Protein AF-A0AAW9LFQ6-F1 (afdb_monomer)

Radius of gyration: 26.85 Å; Cα contacts (8 Å, |Δi|>4): 183; chains: 1; bounding box: 68×67×77 Å

Mean predicted aligned error: 12.32 Å

Foldseek 3Di:
DDPVVVVVVVVVVVQVQLVVLQVCCQVPFWKWWAALVQLWIDTPNHTQDLCLQVVVPHDRDPHAAFQAPDVSLLSNLLSNLSSNHPNVVSVVCSNVCSVPPRNNDDSHTDIDGHNVNVSVVVVVVVVVPPPDPPPPPPDDDDDDDDDDDDDDDDDDDD

Solvent-accessible surface area (backbone atoms only — not comparable to full-atom values): 9295 Å² total; per-residue (Å²): 138,60,74,67,58,56,54,50,55,52,51,51,54,50,52,52,49,21,53,50,48,41,50,47,20,50,75,75,23,40,38,38,36,37,39,54,92,77,28,44,41,26,50,74,86,41,79,59,61,50,63,65,31,44,81,72,78,41,85,50,57,97,56,53,43,50,33,38,91,48,71,56,15,40,51,36,24,32,44,55,27,46,71,36,31,59,61,77,60,10,65,72,42,12,72,57,43,12,67,76,45,31,29,68,37,65,82,44,67,49,76,49,71,41,62,40,44,66,55,54,50,54,58,52,53,62,63,70,62,73,69,69,80,81,82,81,78,86,74,90,80,84,84,79,92,81,88,86,83,86,86,78,88,81,90,83,86,136

Nearest PDB structures (foldseek):
  4lix-assembly1_A  TM=2.095E-01  e=3.235E+00  Arabidopsis thaliana

Secondary structure (DSSP, 8-state):
--HHHHHHHHHHHHHHHHHHHHHHHHHH-EEEEEETTTTEEEETTEEE-THHHHTTT----SS---SSSSHHHHHHHHHHHHHHS-HHHHHHHHHHHHHHTGGGS-SS-EEEEE-HHHHHHHHHHHHHTT--------S-------------------

Sequence (158 aa):
MSIVGWVLDALDALLDDHQYRERVAIRDGLALAGRWRDRTLTVQGAPLKPSILADYGENPPTEFCWGDGSEASRLTALAVMLWLLPERRARHYADRFHRDVVADLPQADFDRTVPYERWRNRLIARRSGTAQPTGDHLAEMGGSRFAVAEESASDDGE

pLDDT: mean 81.71, std 19.34, range [40.72, 98.12]

Structure (mmCIF, N/CA/C/O backbone):
data_AF-A0AAW9LFQ6-F1
#
_entry.id   AF-A0AAW9LFQ6-F1
#
loop_
_atom_site.group_PDB
_atom_site.id
_atom_site.type_symbol
_atom_site.label_atom_id
_atom_site.label_alt_id
_atom_site.label_comp_id
_atom_site.label_asym_id
_atom_site.label_entity_id
_atom_site.label_seq_id
_atom_site.pdbx_PDB_ins_code
_atom_site.Cartn_x
_atom_site.Cartn_y
_atom_site.Cartn_z
_atom_site.occupancy
_atom_site.B_iso_or_equiv
_atom_site.auth_seq_id
_atom_site.auth_comp_id
_atom_site.auth_asym_id
_atom_site.auth_atom_id
_atom_site.pdbx_PDB_model_num
ATOM 1 N N . MET A 1 1 ? 18.714 8.415 -32.251 1.00 53.44 1 MET A N 1
ATOM 2 C CA . MET A 1 1 ? 17.706 8.281 -31.178 1.00 53.44 1 MET A CA 1
ATOM 3 C C . MET A 1 1 ? 18.470 8.263 -29.859 1.00 53.44 1 MET A C 1
ATOM 5 O O . MET A 1 1 ? 19.343 7.420 -29.717 1.00 53.44 1 MET A O 1
ATOM 9 N N . SER A 1 2 ? 18.290 9.269 -28.998 1.00 64.69 2 SER A N 1
A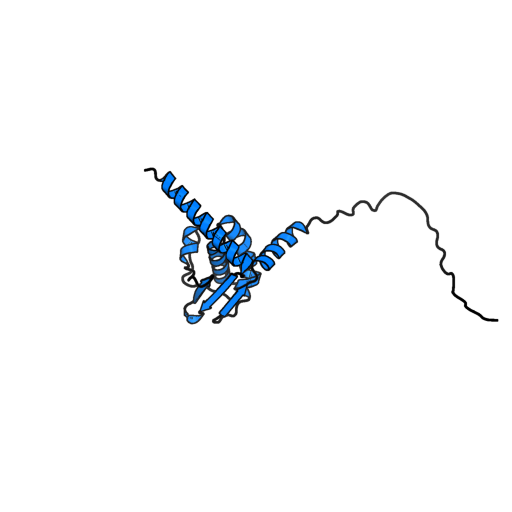TOM 10 C CA . SER A 1 2 ? 19.115 9.458 -27.790 1.00 64.69 2 SER A CA 1
ATOM 11 C C . SER A 1 2 ? 18.521 8.702 -26.601 1.00 64.69 2 SER A C 1
ATOM 13 O O . SER A 1 2 ? 17.311 8.760 -26.399 1.00 64.69 2 SER A O 1
ATOM 15 N N . ILE A 1 3 ? 19.372 8.061 -25.794 1.00 64.00 3 ILE A N 1
ATOM 16 C CA . ILE A 1 3 ? 19.011 7.401 -24.523 1.00 64.00 3 ILE A CA 1
ATOM 17 C C . ILE A 1 3 ? 18.236 8.361 -23.605 1.00 64.00 3 ILE A C 1
ATOM 19 O O . ILE A 1 3 ? 17.316 7.949 -22.908 1.00 64.00 3 ILE A O 1
ATOM 23 N N . VAL A 1 4 ? 18.555 9.656 -23.669 1.00 67.94 4 VAL A N 1
ATOM 24 C CA . VAL A 1 4 ?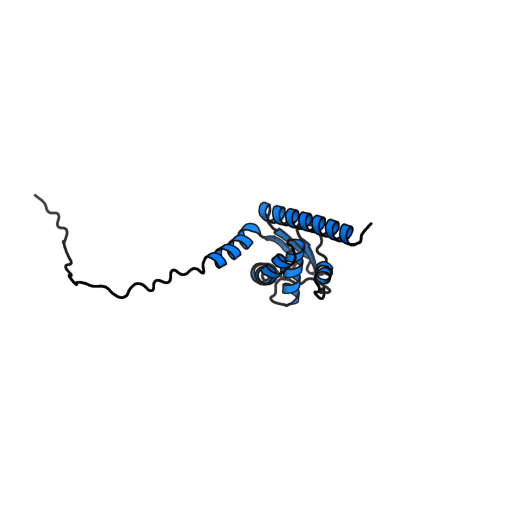 17.895 10.705 -22.882 1.00 67.94 4 VAL A CA 1
ATOM 25 C C . VAL A 1 4 ? 16.410 10.845 -23.235 1.00 67.94 4 VAL A C 1
ATOM 27 O O . VAL A 1 4 ? 15.606 11.059 -22.339 1.00 67.94 4 VAL A O 1
ATOM 30 N N . GLY A 1 5 ? 16.026 10.675 -24.506 1.00 62.56 5 GLY A N 1
ATOM 31 C CA . GLY A 1 5 ? 14.619 10.770 -24.918 1.00 62.56 5 GLY A CA 1
ATOM 32 C C . GLY A 1 5 ? 13.770 9.641 -24.336 1.00 62.56 5 GLY A C 1
ATOM 33 O O . GLY A 1 5 ? 12.731 9.894 -23.746 1.00 62.56 5 GLY A O 1
ATOM 34 N N . TRP A 1 6 ? 14.272 8.404 -24.395 1.00 66.56 6 TRP A N 1
ATOM 35 C CA . TRP A 1 6 ? 13.560 7.240 -23.859 1.00 66.56 6 TRP A CA 1
ATOM 36 C C . TRP A 1 6 ? 13.392 7.286 -22.334 1.00 66.56 6 TRP A C 1
ATOM 38 O O . TRP A 1 6 ? 12.347 6.901 -21.817 1.00 66.56 6 TRP A O 1
ATOM 48 N N . VAL A 1 7 ? 14.405 7.777 -21.611 1.00 65.88 7 VAL A N 1
ATOM 49 C CA . VAL A 1 7 ? 14.322 7.937 -20.151 1.00 65.88 7 VAL A CA 1
ATOM 50 C C . VAL A 1 7 ? 13.271 8.981 -19.775 1.00 65.88 7 VAL A C 1
ATOM 52 O O . VAL A 1 7 ? 12.524 8.760 -18.828 1.00 65.88 7 VAL A O 1
ATOM 55 N N . LEU A 1 8 ? 13.184 10.090 -20.515 1.00 67.19 8 LEU A N 1
ATOM 56 C CA . LEU A 1 8 ? 12.172 11.119 -20.269 1.00 67.19 8 LEU A CA 1
ATOM 57 C C . LEU A 1 8 ? 10.758 10.596 -20.552 1.00 67.19 8 LEU A C 1
ATOM 59 O O . LEU A 1 8 ? 9.897 10.723 -19.688 1.00 67.19 8 LEU A O 1
ATOM 63 N N . ASP A 1 9 ? 10.552 9.905 -21.675 1.00 69.69 9 ASP A N 1
ATOM 64 C CA . ASP A 1 9 ? 9.250 9.316 -22.017 1.00 69.69 9 ASP A CA 1
ATOM 65 C C . ASP A 1 9 ? 8.798 8.270 -20.977 1.00 69.69 9 ASP A C 1
ATOM 67 O O . ASP A 1 9 ? 7.626 8.209 -20.601 1.00 69.69 9 ASP A O 1
ATOM 71 N N . ALA A 1 10 ? 9.729 7.450 -20.476 1.00 66.81 10 ALA A N 1
ATOM 72 C CA . ALA A 1 10 ? 9.441 6.459 -19.441 1.00 66.81 10 ALA A CA 1
ATOM 73 C C . ALA A 1 10 ? 9.089 7.111 -18.094 1.00 66.81 10 ALA A C 1
ATOM 75 O O . ALA A 1 10 ? 8.205 6.629 -17.386 1.00 66.81 10 ALA A O 1
ATOM 76 N N . LEU A 1 11 ? 9.764 8.207 -17.738 1.00 67.69 11 LEU A N 1
ATOM 77 C CA . LEU A 1 11 ? 9.474 8.958 -16.517 1.00 67.69 11 LEU A CA 1
ATOM 78 C C . LEU A 1 11 ? 8.118 9.664 -16.591 1.00 67.69 11 LEU A C 1
ATOM 80 O O . LEU A 1 11 ? 7.377 9.616 -15.609 1.00 67.69 11 LEU A O 1
ATOM 84 N N . ASP A 1 12 ? 7.772 10.258 -17.733 1.00 68.94 12 ASP A N 1
ATOM 85 C CA . ASP A 1 12 ? 6.474 10.908 -17.936 1.00 68.94 12 ASP A CA 1
ATOM 86 C C . ASP A 1 12 ? 5.329 9.889 -17.858 1.00 68.94 12 ASP A C 1
ATOM 88 O O . ASP A 1 12 ? 4.371 10.095 -17.112 1.00 68.94 12 ASP A O 1
ATOM 92 N N . ALA A 1 13 ? 5.475 8.729 -18.507 1.00 72.56 13 ALA A N 1
ATOM 93 C CA . ALA A 1 13 ? 4.488 7.653 -18.421 1.00 72.56 13 ALA A CA 1
ATOM 94 C C . ALA A 1 13 ? 4.293 7.140 -16.979 1.00 72.56 13 ALA A C 1
ATOM 96 O O . ALA A 1 13 ? 3.165 6.903 -16.546 1.00 72.56 13 ALA A O 1
ATOM 97 N N . LEU A 1 14 ? 5.375 7.001 -16.202 1.00 71.50 14 LEU A N 1
ATOM 98 C CA . LEU A 1 14 ? 5.291 6.613 -14.789 1.00 71.50 14 LEU A CA 1
ATOM 99 C C . LEU A 1 14 ? 4.627 7.694 -13.929 1.00 71.50 14 LEU A C 1
ATOM 101 O O . LEU A 1 14 ? 3.865 7.381 -13.009 1.00 71.50 14 LEU A O 1
ATOM 105 N N . LEU A 1 15 ? 4.908 8.967 -14.210 1.00 71.69 15 LEU A N 1
ATOM 106 C CA . LEU A 1 15 ? 4.297 10.088 -13.506 1.00 71.69 15 LEU A CA 1
ATOM 107 C C . LEU A 1 15 ? 2.781 10.115 -13.743 1.00 71.69 15 LEU A C 1
ATOM 109 O O . LEU A 1 15 ? 2.020 10.288 -12.786 1.00 71.69 15 LEU A O 1
ATOM 113 N N . ASP A 1 16 ? 2.352 9.886 -14.983 1.00 77.69 16 ASP A N 1
ATOM 114 C CA . ASP A 1 16 ? 0.943 9.786 -15.362 1.00 77.69 16 ASP A CA 1
ATOM 115 C C . A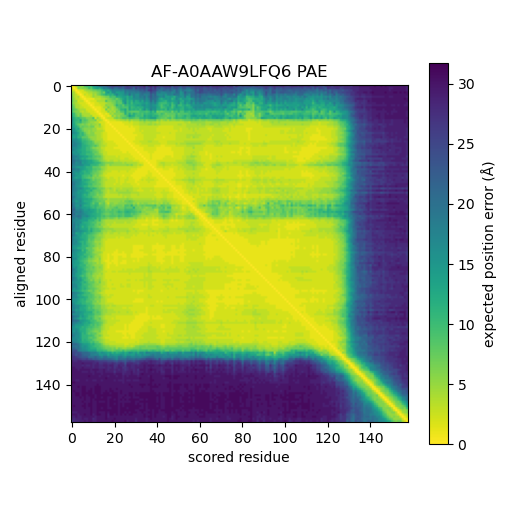SP A 1 16 ? 0.249 8.609 -14.663 1.00 77.69 16 ASP A C 1
ATOM 117 O O . ASP A 1 16 ? -0.851 8.763 -14.116 1.00 77.69 16 ASP A O 1
ATOM 121 N N . ASP A 1 17 ? 0.928 7.464 -14.575 1.00 87.56 17 ASP A N 1
ATOM 122 C CA . ASP A 1 17 ? 0.453 6.279 -13.864 1.00 87.56 17 ASP A CA 1
ATOM 123 C C . ASP A 1 17 ? 0.245 6.547 -12.367 1.00 87.56 17 ASP A C 1
ATOM 125 O O . ASP A 1 17 ? -0.814 6.230 -11.814 1.00 87.56 17 ASP A O 1
ATOM 129 N N . HIS A 1 18 ? 1.211 7.179 -11.693 1.00 91.25 18 HIS A N 1
ATOM 130 C CA . HIS A 1 18 ? 1.061 7.546 -10.283 1.00 91.25 18 HIS A CA 1
ATOM 131 C C . HIS A 1 18 ? -0.067 8.557 -10.072 1.00 91.25 18 HIS A C 1
ATOM 133 O O . HIS A 1 18 ? -0.857 8.411 -9.139 1.00 91.25 18 HIS A O 1
ATOM 139 N N . GLN A 1 19 ? -0.192 9.563 -10.940 1.00 90.69 19 GLN A N 1
ATOM 140 C CA . GLN A 1 19 ? -1.281 10.536 -10.849 1.00 90.69 19 GLN A CA 1
ATOM 141 C C . GLN A 1 19 ? -2.650 9.885 -11.049 1.00 90.69 19 GLN A C 1
ATOM 143 O O . GLN A 1 19 ? -3.627 10.266 -10.398 1.00 90.69 19 GLN A O 1
ATOM 148 N N . TYR A 1 20 ? -2.760 8.924 -11.966 1.00 91.75 20 TYR A N 1
ATOM 149 C CA . TYR A 1 20 ? -3.985 8.160 -12.154 1.00 91.75 20 TYR A CA 1
ATOM 150 C C . TYR A 1 20 ? -4.316 7.324 -10.910 1.00 91.75 20 TYR A C 1
ATOM 152 O O . TYR A 1 20 ? -5.410 7.460 -10.357 1.00 91.75 20 TYR A O 1
ATOM 160 N N . ARG A 1 21 ? -3.361 6.527 -10.414 1.00 94.44 21 ARG A N 1
ATOM 161 C CA . ARG A 1 21 ? -3.542 5.677 -9.223 1.00 94.44 21 ARG A CA 1
ATOM 162 C C . ARG A 1 21 ? -3.890 6.498 -7.983 1.00 94.44 21 ARG A C 1
ATOM 164 O O . ARG A 1 21 ? -4.799 6.122 -7.243 1.00 94.44 21 ARG A O 1
ATOM 171 N N . GLU A 1 22 ? -3.227 7.637 -7.772 1.00 94.62 22 GLU A N 1
ATOM 172 C CA . GLU A 1 22 ? -3.536 8.534 -6.656 1.00 94.62 22 GLU A CA 1
ATOM 173 C C . GLU A 1 22 ? -4.953 9.109 -6.777 1.00 94.62 22 GLU A C 1
ATOM 175 O O . GLU A 1 22 ? -5.686 9.116 -5.789 1.00 94.62 22 GLU A O 1
ATOM 180 N N . ARG A 1 23 ? -5.384 9.538 -7.972 1.00 93.38 23 ARG A N 1
ATOM 181 C CA . ARG A 1 23 ? -6.757 10.030 -8.195 1.00 93.38 23 ARG A CA 1
ATOM 182 C C . ARG A 1 23 ? -7.810 8.971 -7.878 1.00 93.38 23 ARG A C 1
ATOM 184 O O . ARG A 1 23 ? -8.791 9.286 -7.207 1.00 93.38 23 ARG A O 1
ATOM 191 N N . VAL A 1 24 ? -7.596 7.729 -8.315 1.00 93.88 24 VAL A N 1
ATOM 192 C CA . VAL A 1 24 ? -8.486 6.604 -7.986 1.00 93.88 24 VAL A CA 1
ATOM 193 C C . VAL A 1 24 ? -8.515 6.372 -6.476 1.00 93.88 24 VAL A C 1
ATOM 195 O O . VAL A 1 24 ? -9.592 6.307 -5.893 1.00 93.88 24 VAL A O 1
ATOM 198 N N . ALA A 1 25 ? -7.355 6.344 -5.814 1.00 95.19 25 ALA A N 1
ATOM 199 C CA . ALA A 1 25 ? -7.289 6.160 -4.365 1.00 95.19 25 ALA A CA 1
ATOM 200 C C . ALA A 1 25 ? -7.947 7.303 -3.572 1.00 95.19 25 ALA A C 1
ATOM 202 O O . ALA A 1 25 ? -8.496 7.066 -2.498 1.00 95.19 25 ALA A O 1
ATOM 203 N N . ILE A 1 26 ? -7.904 8.541 -4.073 1.00 94.75 26 ILE A N 1
ATOM 204 C CA . ILE A 1 26 ? -8.624 9.675 -3.478 1.00 94.75 26 ILE A CA 1
ATOM 205 C C . ILE A 1 26 ? -10.135 9.465 -3.590 1.00 94.75 26 ILE A C 1
ATOM 207 O O . ILE A 1 26 ? -10.832 9.603 -2.590 1.00 94.75 26 ILE A O 1
ATOM 211 N N . ARG A 1 27 ? -10.626 9.117 -4.785 1.00 94.69 27 ARG A N 1
ATOM 212 C CA . ARG A 1 27 ? -12.059 8.982 -5.070 1.00 94.69 27 ARG A CA 1
ATOM 213 C C . ARG A 1 27 ? -12.687 7.778 -4.364 1.00 94.69 27 ARG A C 1
ATOM 215 O O . ARG A 1 27 ? -13.731 7.920 -3.738 1.00 94.69 27 ARG A O 1
ATOM 222 N N . ASP A 1 28 ? -12.041 6.620 -4.463 1.00 94.75 28 ASP A N 1
ATOM 223 C CA . ASP A 1 28 ? -12.634 5.326 -4.095 1.00 94.75 28 ASP A CA 1
ATOM 224 C C . ASP A 1 28 ? -12.040 4.744 -2.802 1.00 94.75 28 ASP A C 1
ATOM 226 O O . ASP A 1 28 ? -12.535 3.758 -2.260 1.00 94.75 28 ASP A O 1
ATOM 230 N N . GLY A 1 29 ? -10.973 5.355 -2.284 1.00 96.38 29 GLY A N 1
ATOM 231 C CA . GLY A 1 29 ? -10.125 4.750 -1.264 1.00 96.38 29 GLY A CA 1
ATOM 232 C C . GLY A 1 29 ? -9.069 3.822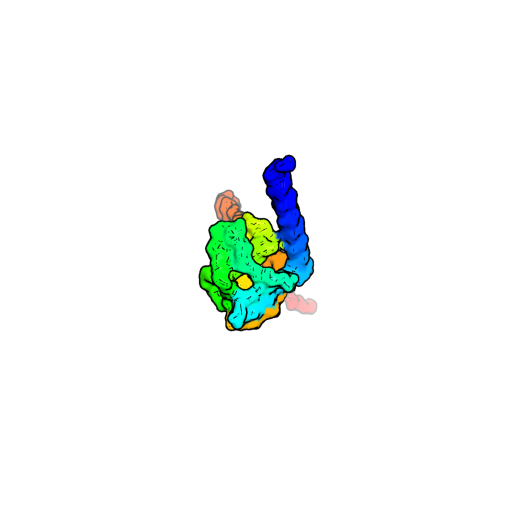 -1.868 1.00 96.38 29 GLY A C 1
ATOM 233 O O . GLY A 1 29 ? -9.088 3.483 -3.048 1.00 96.38 29 GLY A O 1
ATOM 234 N N . LEU A 1 30 ? -8.099 3.427 -1.046 1.00 97.50 30 LEU A N 1
ATOM 235 C CA . LEU A 1 30 ? -7.028 2.508 -1.417 1.00 97.50 30 LEU A CA 1
ATOM 236 C C . LEU A 1 30 ? -7.429 1.084 -1.024 1.00 97.50 30 LEU A C 1
ATOM 238 O O . LEU A 1 30 ? -7.338 0.723 0.152 1.00 97.50 30 LEU A O 1
ATOM 242 N N . ALA A 1 31 ? -7.884 0.298 -1.997 1.00 97.88 31 ALA A N 1
ATOM 243 C CA . ALA A 1 31 ? -8.201 -1.110 -1.793 1.00 97.88 31 ALA A CA 1
ATOM 244 C C . ALA A 1 31 ? -6.917 -1.939 -1.661 1.00 97.88 31 ALA A C 1
ATOM 246 O O . ALA A 1 31 ? -6.038 -1.878 -2.525 1.00 97.88 31 ALA A O 1
ATOM 247 N N . LEU A 1 32 ? -6.823 -2.707 -0.578 1.00 98.06 32 LEU A N 1
ATOM 248 C CA . LEU A 1 32 ? -5.724 -3.611 -0.272 1.00 98.06 32 LEU A CA 1
ATOM 249 C C . LEU A 1 32 ? -6.287 -4.989 0.049 1.00 98.06 32 LEU A C 1
ATOM 251 O O . LEU A 1 32 ? -7.168 -5.106 0.900 1.00 98.06 32 LEU A O 1
ATOM 255 N N . ALA A 1 33 ? -5.723 -6.028 -0.556 1.00 98.00 33 ALA A N 1
ATOM 256 C CA . ALA A 1 33 ? -6.023 -7.397 -0.158 1.00 98.00 33 ALA A CA 1
ATOM 257 C C . ALA A 1 33 ? -4.748 -8.230 -0.073 1.00 98.00 33 ALA A C 1
ATOM 259 O O . ALA A 1 33 ? -3.900 -8.169 -0.967 1.00 98.00 33 ALA A O 1
ATOM 260 N N . GLY A 1 34 ? -4.619 -8.998 1.005 1.00 97.62 34 GLY A N 1
ATOM 261 C CA . GLY A 1 34 ? -3.472 -9.856 1.279 1.00 97.62 34 GLY A CA 1
ATOM 262 C C . GLY A 1 34 ? -3.883 -11.315 1.429 1.00 97.62 34 GLY A C 1
ATOM 263 O O . GLY A 1 34 ? -4.928 -11.613 2.009 1.00 97.62 34 GLY A O 1
ATOM 264 N N . ARG A 1 35 ? -3.045 -12.223 0.924 1.00 97.12 35 ARG A N 1
ATOM 265 C CA . ARG A 1 35 ? -3.148 -13.671 1.164 1.00 97.12 35 ARG A CA 1
ATOM 266 C C . ARG A 1 35 ? -2.001 -14.094 2.059 1.00 97.12 35 ARG A C 1
ATOM 268 O O . ARG A 1 35 ? -0.849 -14.024 1.646 1.00 97.12 35 ARG A O 1
ATOM 275 N N . TRP A 1 36 ? -2.304 -14.500 3.287 1.00 95.12 36 TRP A N 1
ATOM 276 C CA . TRP A 1 36 ? -1.297 -14.741 4.318 1.00 95.12 36 TRP A CA 1
ATOM 277 C C . TRP A 1 36 ? -0.425 -15.947 4.004 1.00 95.12 36 TRP A C 1
ATOM 279 O O . TRP A 1 36 ? 0.784 -15.900 4.201 1.00 95.12 36 TRP A O 1
ATOM 289 N N . ARG A 1 37 ? -1.035 -17.017 3.485 1.00 93.81 37 ARG A N 1
ATOM 290 C CA . ARG A 1 37 ? -0.324 -18.254 3.148 1.00 93.81 37 ARG A CA 1
ATOM 291 C C . ARG A 1 37 ? 0.794 -18.011 2.134 1.00 93.81 37 ARG A C 1
ATOM 293 O O . ARG A 1 37 ? 1.896 -18.504 2.332 1.00 93.81 37 ARG A O 1
ATOM 300 N N . ASP A 1 38 ? 0.488 -17.242 1.093 1.00 92.19 38 ASP A N 1
ATOM 301 C CA . ASP A 1 38 ? 1.388 -17.017 -0.043 1.00 92.19 38 ASP A CA 1
ATOM 302 C C . ASP A 1 38 ? 2.116 -15.668 0.052 1.00 92.19 38 ASP A C 1
ATOM 304 O O . ASP A 1 38 ? 2.878 -15.299 -0.838 1.00 92.19 38 ASP A O 1
ATOM 308 N N . ARG A 1 39 ? 1.840 -14.898 1.115 1.00 93.94 39 ARG A N 1
ATOM 309 C CA . ARG A 1 39 ? 2.403 -13.568 1.385 1.00 93.94 39 ARG A CA 1
ATOM 310 C C . ARG A 1 39 ? 2.280 -12.589 0.217 1.00 93.94 39 ARG A C 1
ATOM 312 O O . ARG A 1 39 ? 3.088 -11.675 0.051 1.00 93.94 39 ARG A O 1
ATOM 319 N N . THR A 1 40 ? 1.235 -12.759 -0.588 1.00 95.19 40 THR A N 1
ATOM 320 C CA . THR A 1 40 ? 0.950 -11.894 -1.732 1.00 95.19 40 THR A CA 1
ATOM 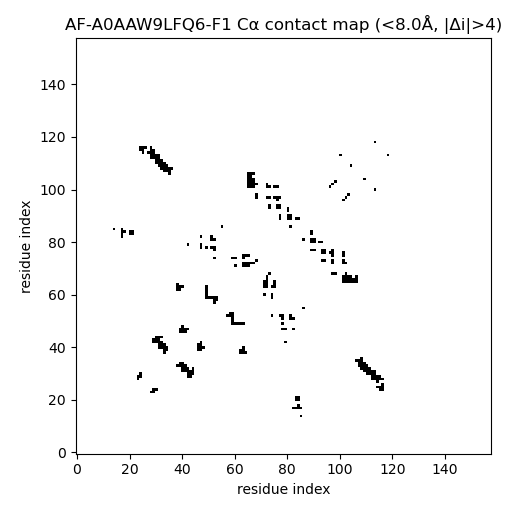321 C C . THR A 1 40 ? 0.078 -10.731 -1.305 1.00 95.19 40 THR A C 1
ATOM 323 O O . THR A 1 40 ? -0.892 -10.923 -0.567 1.00 95.19 40 THR A O 1
ATOM 326 N N . LEU A 1 41 ? 0.370 -9.551 -1.843 1.00 96.44 41 LEU A N 1
ATOM 327 C CA . LEU A 1 41 ? -0.424 -8.349 -1.641 1.00 96.44 41 LEU A CA 1
ATOM 328 C C . LEU A 1 41 ? -0.950 -7.850 -2.985 1.00 96.44 41 LEU A C 1
ATOM 330 O O . LEU A 1 41 ? -0.245 -7.880 -3.991 1.00 96.44 41 LEU A O 1
ATOM 334 N N . THR A 1 42 ? -2.183 -7.367 -2.998 1.00 97.12 42 THR A N 1
ATOM 335 C CA . THR A 1 42 ? -2.782 -6.674 -4.137 1.00 97.12 42 THR A CA 1
ATOM 336 C C . THR A 1 42 ? -3.172 -5.261 -3.728 1.00 97.12 42 THR A C 1
ATOM 338 O O . THR A 1 42 ? -3.618 -5.030 -2.602 1.00 97.12 42 THR A O 1
ATOM 341 N N . VAL A 1 43 ? -2.988 -4.315 -4.644 1.00 97.00 43 VAL A N 1
ATOM 342 C CA . VAL A 1 43 ? -3.357 -2.909 -4.480 1.00 97.00 43 VAL A CA 1
ATOM 343 C C . VAL A 1 43 ? -4.259 -2.536 -5.647 1.00 97.00 43 VAL A C 1
ATOM 345 O O . VAL A 1 43 ? -3.870 -2.701 -6.801 1.00 97.00 43 VAL A O 1
ATOM 348 N N . GLN A 1 44 ? -5.482 -2.087 -5.358 1.00 95.62 44 GLN A N 1
ATOM 349 C CA . GLN A 1 44 ? -6.517 -1.834 -6.373 1.00 95.62 44 GLN A CA 1
ATOM 350 C C . GLN A 1 44 ? -6.727 -3.024 -7.330 1.00 95.62 44 GLN A C 1
ATOM 352 O O . GLN A 1 44 ? -6.844 -2.859 -8.542 1.00 95.62 44 GLN A O 1
ATOM 357 N N . GLY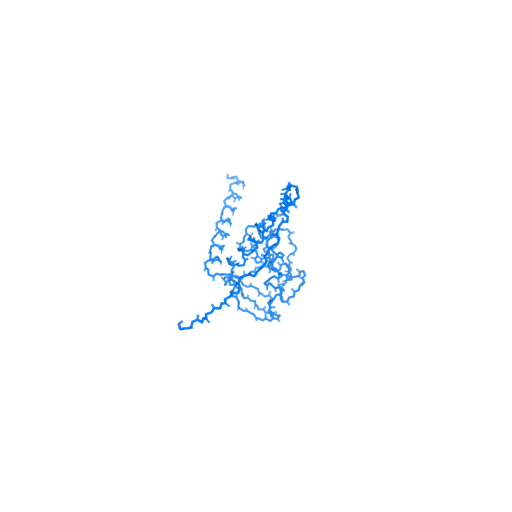 A 1 45 ? -6.707 -4.247 -6.790 1.00 92.50 45 GLY A N 1
ATOM 358 C CA . GLY A 1 45 ? -6.865 -5.484 -7.563 1.00 92.50 45 GLY A CA 1
ATOM 359 C C . GLY A 1 45 ? -5.645 -5.900 -8.396 1.00 92.50 45 GLY A C 1
ATOM 360 O O . GLY A 1 45 ? -5.642 -7.000 -8.944 1.00 92.50 45 GLY A O 1
ATOM 361 N N . ALA A 1 46 ? -4.590 -5.082 -8.468 1.00 93.31 46 ALA A N 1
ATOM 362 C CA . ALA A 1 46 ? -3.347 -5.433 -9.147 1.00 93.31 46 ALA A CA 1
ATOM 363 C C . ALA A 1 46 ? -2.354 -6.091 -8.171 1.00 93.31 46 ALA A C 1
ATOM 365 O O . ALA A 1 46 ? -2.184 -5.594 -7.055 1.00 93.31 46 ALA A O 1
ATOM 366 N N . PRO A 1 47 ? -1.661 -7.178 -8.557 1.00 94.50 47 PRO A N 1
ATOM 367 C CA . PRO A 1 47 ? -0.649 -7.796 -7.707 1.00 94.50 47 PRO A CA 1
ATOM 368 C C . PRO A 1 47 ? 0.539 -6.854 -7.501 1.00 94.50 47 PRO A C 1
ATOM 370 O O . PRO A 1 47 ? 1.151 -6.379 -8.460 1.00 94.50 47 PRO A O 1
ATOM 373 N N . LEU A 1 48 ? 0.888 -6.617 -6.238 1.00 94.44 48 LEU A N 1
ATOM 374 C CA . LEU A 1 48 ? 2.098 -5.907 -5.862 1.00 94.44 48 LEU A CA 1
ATOM 375 C C . LEU A 1 48 ? 3.271 -6.883 -5.909 1.00 94.44 48 LEU A C 1
ATOM 377 O O . LEU A 1 48 ? 3.199 -7.984 -5.366 1.00 94.44 48 LEU A O 1
ATOM 381 N N . LYS A 1 49 ? 4.361 -6.479 -6.557 1.00 92.31 49 LYS A N 1
ATOM 382 C CA . LYS A 1 49 ? 5.583 -7.281 -6.642 1.00 92.31 49 LYS A CA 1
ATOM 383 C C . LYS A 1 49 ? 6.648 -6.686 -5.725 1.00 92.31 49 LYS A C 1
ATOM 385 O O . LYS A 1 49 ? 6.853 -5.475 -5.798 1.00 92.31 49 LYS A O 1
ATOM 390 N N . PRO A 1 50 ? 7.380 -7.496 -4.937 1.00 89.81 50 PRO A N 1
ATOM 391 C CA . PRO A 1 50 ? 8.486 -6.996 -4.119 1.00 89.81 50 PRO A CA 1
ATOM 392 C C . PRO A 1 50 ? 9.559 -6.263 -4.930 1.00 89.81 50 PRO A C 1
ATOM 394 O O . PRO A 1 50 ? 10.184 -5.347 -4.413 1.00 89.81 50 PRO A O 1
ATOM 397 N N . SER A 1 51 ? 9.720 -6.601 -6.217 1.00 89.12 51 SER A N 1
ATOM 398 C CA . SER A 1 51 ? 10.677 -5.958 -7.127 1.00 89.12 51 SER A CA 1
ATOM 399 C C . SER A 1 51 ? 10.518 -4.441 -7.229 1.00 89.12 51 SER A C 1
ATOM 401 O O . SER A 1 51 ? 11.506 -3.775 -7.507 1.00 89.12 51 SER A O 1
ATOM 403 N N . ILE A 1 52 ? 9.332 -3.887 -6.936 1.00 89.12 52 ILE A N 1
ATOM 404 C CA . ILE A 1 52 ? 9.145 -2.431 -6.896 1.00 89.12 52 ILE A CA 1
ATOM 405 C C . ILE A 1 52 ? 10.111 -1.761 -5.915 1.00 89.12 52 ILE A C 1
ATOM 407 O O . ILE A 1 52 ? 10.498 -0.631 -6.132 1.00 89.12 52 ILE A O 1
ATOM 411 N N . LEU A 1 53 ? 10.530 -2.444 -4.848 1.00 90.31 53 LEU A N 1
ATOM 412 C CA . LEU A 1 53 ? 11.494 -1.918 -3.881 1.00 90.31 53 LEU A CA 1
ATOM 413 C C . LEU A 1 53 ? 12.912 -1.846 -4.471 1.00 90.31 53 LEU A C 1
ATOM 415 O O . LEU A 1 53 ? 13.632 -0.881 -4.214 1.00 90.31 53 LEU A O 1
ATOM 419 N N . ALA A 1 54 ? 13.282 -2.817 -5.311 1.00 88.44 54 ALA A N 1
ATOM 420 C CA . ALA A 1 54 ? 14.587 -2.854 -5.968 1.00 88.44 54 ALA A CA 1
ATOM 421 C C . ALA A 1 54 ? 14.782 -1.665 -6.921 1.00 88.44 54 ALA A C 1
ATOM 423 O O . ALA A 1 54 ? 15.868 -1.088 -6.959 1.00 88.44 54 ALA A O 1
ATOM 424 N N . ASP A 1 55 ? 13.716 -1.247 -7.611 1.00 84.00 55 ASP A N 1
ATOM 425 C CA . ASP A 1 55 ? 13.730 -0.089 -8.517 1.00 84.00 55 ASP A CA 1
ATOM 426 C C . ASP A 1 55 ? 14.089 1.227 -7.794 1.00 84.00 55 ASP A C 1
ATOM 428 O O . ASP A 1 55 ? 14.543 2.180 -8.426 1.00 84.00 55 ASP A O 1
ATOM 432 N N . TYR A 1 56 ? 13.950 1.266 -6.463 1.00 80.50 56 TYR A N 1
ATOM 433 C CA . TYR A 1 56 ? 14.279 2.418 -5.616 1.00 80.50 56 TYR A CA 1
ATOM 434 C C . TYR A 1 56 ? 15.417 2.132 -4.622 1.00 80.50 56 TYR A C 1
ATOM 436 O O . TYR A 1 56 ? 15.533 2.804 -3.595 1.00 80.50 56 TYR A O 1
ATOM 444 N N . GLY A 1 57 ? 16.273 1.147 -4.918 1.00 81.50 57 GLY A N 1
ATOM 445 C CA . GLY A 1 57 ? 17.502 0.878 -4.162 1.00 81.50 57 GLY A CA 1
ATOM 446 C C . GLY A 1 57 ? 17.302 0.194 -2.808 1.00 81.50 57 GLY A C 1
ATOM 447 O O . GLY A 1 57 ? 18.230 0.159 -2.003 1.00 81.50 57 GLY A O 1
ATOM 448 N N . GLU A 1 58 ? 16.113 -0.347 -2.546 1.00 84.62 58 GLU A N 1
ATOM 449 C CA . GLU A 1 58 ? 15.842 -1.157 -1.360 1.00 84.62 58 GLU A CA 1
ATOM 450 C C . GLU A 1 58 ? 16.101 -2.639 -1.654 1.00 84.62 58 GLU A C 1
ATOM 452 O O . GLU A 1 58 ? 15.889 -3.112 -2.771 1.00 84.62 58 GLU A O 1
ATOM 457 N N . ASN A 1 59 ? 16.502 -3.402 -0.634 1.00 85.31 59 ASN A N 1
ATOM 458 C CA . ASN A 1 59 ? 16.565 -4.857 -0.751 1.00 85.31 59 ASN A CA 1
ATOM 459 C C . ASN A 1 59 ? 15.138 -5.421 -0.672 1.00 85.31 59 ASN A C 1
ATOM 461 O O . ASN A 1 59 ? 14.517 -5.334 0.394 1.00 85.31 59 ASN A O 1
ATOM 465 N N . PRO A 1 60 ? 14.589 -5.984 -1.765 1.00 83.06 60 PRO A N 1
ATOM 466 C CA . PRO A 1 60 ? 13.227 -6.485 -1.755 1.00 83.06 60 PRO A CA 1
ATOM 467 C C . PRO A 1 60 ? 13.134 -7.686 -0.804 1.00 83.06 60 PRO A C 1
ATOM 469 O O . PRO A 1 60 ? 13.985 -8.579 -0.860 1.00 83.06 60 PRO A O 1
ATOM 472 N N . PRO A 1 61 ? 12.113 -7.746 0.066 1.00 83.75 61 PRO A N 1
ATOM 473 C CA . PRO A 1 61 ? 11.883 -8.937 0.854 1.00 83.75 61 PRO A CA 1
ATOM 474 C C . PRO A 1 61 ? 11.445 -10.075 -0.073 1.00 83.75 61 PRO A C 1
ATOM 476 O O . PRO A 1 61 ? 10.837 -9.846 -1.122 1.00 83.75 61 PRO A O 1
ATOM 479 N N . THR A 1 62 ? 11.714 -11.314 0.333 1.00 83.69 62 THR A N 1
ATOM 480 C CA . THR A 1 62 ? 11.205 -12.497 -0.376 1.00 83.69 62 THR A CA 1
ATOM 481 C C . THR A 1 62 ? 9.674 -12.511 -0.391 1.00 83.69 62 THR A C 1
ATOM 483 O O . THR A 1 62 ? 9.061 -12.925 -1.371 1.00 83.69 62 THR A O 1
ATOM 486 N N . GLU A 1 63 ? 9.060 -12.025 0.688 1.00 89.75 63 GLU A N 1
ATOM 487 C CA . GLU A 1 63 ? 7.630 -12.106 0.970 1.00 89.75 63 GLU A CA 1
ATOM 488 C C . GLU A 1 63 ? 7.154 -10.824 1.670 1.00 89.75 63 GLU A C 1
ATOM 490 O O . GLU A 1 63 ? 7.904 -10.218 2.439 1.00 89.75 63 GLU A O 1
ATOM 495 N N . PHE A 1 64 ? 5.909 -10.399 1.428 1.00 95.00 64 PHE A N 1
ATOM 496 C CA . PHE A 1 64 ? 5.332 -9.272 2.165 1.00 95.00 64 PHE A CA 1
ATOM 497 C C . PHE A 1 64 ? 4.845 -9.702 3.549 1.00 95.00 64 PHE A C 1
ATOM 499 O O . PHE A 1 64 ? 4.295 -10.787 3.726 1.00 95.00 64 PHE A O 1
ATOM 506 N N .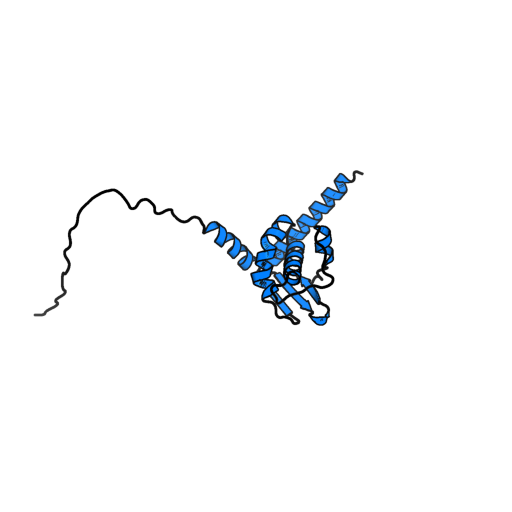 CYS A 1 65 ? 4.968 -8.806 4.523 1.00 95.31 65 CYS A N 1
ATOM 507 C CA . CYS A 1 65 ? 4.490 -9.011 5.889 1.00 95.31 65 CYS A CA 1
ATOM 508 C C . CYS A 1 65 ? 3.532 -7.888 6.287 1.00 95.31 65 CYS A C 1
ATOM 510 O O . CYS A 1 65 ? 3.608 -6.772 5.776 1.00 95.31 65 CYS A O 1
ATOM 512 N N . TRP A 1 66 ? 2.602 -8.187 7.188 1.00 97.50 66 TRP A N 1
ATOM 513 C CA . TRP A 1 66 ? 1.667 -7.209 7.733 1.00 97.50 66 TRP A CA 1
ATOM 514 C C . TRP A 1 66 ? 1.128 -7.674 9.084 1.00 97.50 66 TRP A C 1
ATOM 516 O O . TRP A 1 66 ? 1.324 -8.822 9.484 1.00 97.50 66 TRP A O 1
ATOM 526 N N . GLY A 1 67 ? 0.441 -6.770 9.780 1.00 97.06 67 GLY A N 1
ATOM 527 C CA . GLY A 1 67 ? -0.123 -7.032 11.100 1.00 97.06 67 GLY A CA 1
ATOM 528 C C . GLY A 1 67 ? 0.902 -7.086 12.220 1.00 97.06 67 GLY A C 1
ATOM 529 O O . GLY A 1 67 ? 0.687 -7.746 13.233 1.00 97.06 67 GLY A O 1
ATOM 530 N N . ASP A 1 68 ? 2.047 -6.433 12.024 1.00 95.50 68 ASP A N 1
ATOM 531 C CA . ASP A 1 68 ? 3.052 -6.232 13.058 1.00 95.50 68 ASP A CA 1
ATOM 532 C C . ASP A 1 68 ? 3.875 -4.948 12.836 1.00 95.50 68 ASP A C 1
ATOM 534 O O . ASP A 1 68 ? 3.785 -4.258 11.814 1.00 95.50 68 ASP A O 1
ATOM 538 N N . GLY A 1 69 ? 4.705 -4.624 13.827 1.00 94.94 69 GLY A N 1
ATOM 539 C CA . GLY A 1 69 ? 5.643 -3.502 13.788 1.00 94.94 69 GLY A CA 1
ATOM 540 C C . GLY A 1 69 ? 7.012 -3.830 13.182 1.00 94.94 69 GLY A C 1
ATOM 541 O O . GLY A 1 69 ? 7.941 -3.058 13.398 1.00 94.94 69 GLY A O 1
ATOM 542 N N . SER A 1 70 ? 7.176 -4.963 12.491 1.00 95.19 70 SER A N 1
ATOM 543 C CA . SER A 1 70 ? 8.481 -5.400 11.978 1.00 95.19 70 SER A CA 1
ATOM 544 C C . SER A 1 70 ? 8.971 -4.557 10.797 1.00 95.19 70 SER A C 1
ATOM 546 O O . SER A 1 70 ? 8.192 -3.900 10.100 1.00 95.19 70 SER A O 1
ATOM 548 N N . GLU A 1 71 ? 10.275 -4.640 10.519 1.00 93.69 71 GLU A N 1
ATOM 549 C CA . GLU A 1 71 ? 10.881 -4.019 9.336 1.00 93.69 71 GLU A CA 1
ATOM 550 C C . GLU A 1 71 ? 10.292 -4.573 8.028 1.00 93.69 71 GLU A C 1
ATOM 552 O O . GLU A 1 71 ? 10.085 -3.830 7.074 1.00 93.69 71 GLU A O 1
ATOM 557 N N . ALA A 1 72 ? 9.926 -5.858 7.984 1.00 93.44 72 ALA A N 1
ATOM 558 C CA . ALA A 1 72 ? 9.281 -6.449 6.811 1.00 93.44 72 ALA A CA 1
ATOM 559 C C . ALA A 1 72 ? 7.893 -5.829 6.542 1.00 93.44 72 ALA A C 1
ATOM 561 O O . ALA A 1 72 ? 7.540 -5.534 5.395 1.00 93.44 72 ALA A O 1
ATOM 562 N N . SER A 1 73 ? 7.120 -5.553 7.596 1.00 95.88 73 SER A N 1
ATOM 563 C CA . SER A 1 73 ? 5.852 -4.817 7.487 1.00 95.88 73 SER A CA 1
ATOM 564 C C . SER A 1 73 ? 6.062 -3.353 7.090 1.00 95.88 73 SER A C 1
ATOM 566 O O . SER A 1 73 ? 5.270 -2.790 6.328 1.00 95.88 73 SER A O 1
ATOM 568 N N . ARG A 1 74 ? 7.162 -2.734 7.529 1.00 96.25 74 ARG A N 1
ATOM 569 C CA . ARG A 1 74 ? 7.552 -1.390 7.087 1.00 96.25 74 ARG A CA 1
ATOM 570 C C . ARG A 1 74 ? 7.903 -1.354 5.594 1.00 96.25 74 ARG A C 1
ATOM 572 O O . ARG A 1 74 ? 7.415 -0.476 4.885 1.00 96.25 74 ARG A O 1
ATOM 579 N N . LEU A 1 75 ? 8.668 -2.325 5.091 1.00 95.94 75 LEU A N 1
ATOM 580 C CA . LEU A 1 75 ? 8.964 -2.464 3.657 1.00 95.94 75 LEU A CA 1
ATOM 581 C C . LEU A 1 75 ? 7.698 -2.719 2.833 1.00 95.94 75 LEU A C 1
ATOM 583 O O . LEU A 1 75 ? 7.551 -2.178 1.738 1.00 95.94 75 LEU A O 1
ATOM 587 N N . THR A 1 76 ? 6.740 -3.466 3.382 1.00 96.88 76 THR A N 1
ATOM 588 C CA . THR A 1 76 ? 5.423 -3.662 2.759 1.00 96.88 76 THR A CA 1
ATOM 589 C C . THR A 1 76 ? 4.671 -2.336 2.627 1.00 96.88 76 THR A C 1
ATOM 591 O O . THR A 1 76 ? 4.147 -2.020 1.558 1.00 96.88 76 THR A O 1
ATOM 594 N N . ALA A 1 77 ? 4.677 -1.503 3.673 1.00 97.62 77 ALA A N 1
ATOM 595 C CA . ALA A 1 77 ? 4.103 -0.160 3.612 1.00 97.62 77 ALA A CA 1
ATOM 596 C C . ALA A 1 77 ? 4.791 0.722 2.560 1.00 97.62 77 ALA A C 1
ATOM 598 O O . ALA A 1 77 ? 4.111 1.419 1.804 1.00 97.62 77 ALA A O 1
ATOM 599 N N . LEU A 1 78 ? 6.124 0.673 2.484 1.00 97.31 78 LEU A N 1
ATOM 600 C CA . LEU A 1 78 ? 6.885 1.406 1.477 1.00 97.31 78 LEU A CA 1
ATOM 601 C C . LEU A 1 78 ? 6.526 0.947 0.059 1.00 97.31 78 LEU A C 1
ATOM 603 O O . LEU A 1 78 ? 6.255 1.793 -0.786 1.00 97.31 78 LEU A O 1
ATOM 607 N N . ALA A 1 79 ? 6.440 -0.360 -0.192 1.00 96.94 79 ALA A N 1
ATOM 608 C CA . ALA A 1 79 ? 6.076 -0.904 -1.499 1.00 96.94 79 ALA A CA 1
ATOM 609 C C . ALA A 1 79 ? 4.675 -0.455 -1.949 1.00 96.94 79 ALA A C 1
ATOM 611 O O . ALA A 1 79 ? 4.494 -0.043 -3.095 1.00 96.94 79 ALA A O 1
ATOM 612 N N . VAL A 1 80 ? 3.690 -0.458 -1.041 1.00 97.38 80 VAL A N 1
ATOM 613 C CA . VAL A 1 80 ? 2.338 0.057 -1.328 1.00 97.38 80 VAL A CA 1
ATOM 614 C C . VAL A 1 80 ? 2.381 1.548 -1.665 1.00 97.38 80 VAL A C 1
ATOM 616 O O . VAL A 1 80 ? 1.744 1.992 -2.621 1.00 97.38 80 VAL A O 1
ATOM 619 N N . MET A 1 81 ? 3.141 2.333 -0.899 1.00 97.25 81 MET A N 1
ATOM 620 C CA . MET A 1 81 ? 3.275 3.767 -1.151 1.00 97.25 81 MET A CA 1
ATOM 621 C C . MET A 1 81 ? 4.013 4.061 -2.460 1.00 97.25 81 MET A C 1
ATOM 623 O O . MET A 1 81 ? 3.615 4.993 -3.149 1.00 97.25 81 MET A O 1
ATOM 627 N N . LEU A 1 82 ? 5.032 3.278 -2.822 1.00 95.38 82 LEU A N 1
ATOM 628 C CA . LEU A 1 82 ? 5.755 3.400 -4.093 1.00 95.38 82 LEU A CA 1
ATOM 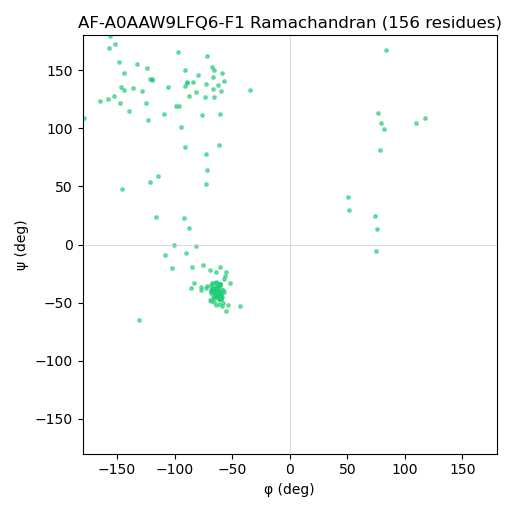629 C C . LEU A 1 82 ? 4.883 3.013 -5.281 1.00 95.38 82 LEU A C 1
ATOM 631 O O . LEU A 1 82 ? 4.974 3.632 -6.329 1.00 95.38 82 LEU A O 1
ATOM 635 N N . TRP A 1 83 ? 3.987 2.039 -5.129 1.00 95.25 83 TRP A N 1
ATOM 636 C CA . TRP A 1 83 ? 3.019 1.727 -6.179 1.00 95.25 83 TRP A CA 1
ATOM 637 C C . TRP A 1 83 ? 2.065 2.900 -6.439 1.00 95.25 83 TRP A C 1
ATOM 639 O O . TRP A 1 83 ? 1.698 3.173 -7.586 1.00 95.25 83 TRP A O 1
ATOM 649 N N . LEU A 1 84 ? 1.680 3.603 -5.370 1.00 95.38 84 LEU A N 1
ATOM 650 C CA . LEU A 1 84 ? 0.690 4.673 -5.406 1.00 95.38 84 LEU A CA 1
ATOM 651 C C . LEU A 1 84 ? 1.273 6.044 -5.776 1.00 95.38 84 LEU A C 1
ATOM 653 O O . LEU A 1 84 ? 0.608 6.819 -6.454 1.00 95.38 84 LEU A O 1
ATOM 657 N N . LEU A 1 85 ? 2.479 6.366 -5.311 1.00 94.81 85 LEU A N 1
ATOM 658 C CA . LEU A 1 85 ? 3.045 7.713 -5.325 1.00 94.81 85 LEU A CA 1
ATOM 659 C C . LEU A 1 85 ? 4.479 7.723 -5.865 1.00 94.81 85 LEU A C 1
ATOM 661 O O . LEU A 1 85 ? 5.213 6.760 -5.656 1.00 94.81 85 LEU A O 1
ATOM 665 N N . PRO A 1 86 ? 4.944 8.867 -6.403 1.00 93.00 86 PRO A N 1
ATOM 666 C CA . PRO A 1 86 ? 6.356 9.056 -6.706 1.00 93.00 86 PRO A CA 1
ATOM 667 C C . PRO A 1 86 ? 7.229 8.897 -5.456 1.00 93.00 86 PRO A C 1
ATOM 669 O O . PRO A 1 86 ? 6.836 9.314 -4.359 1.00 93.00 86 PRO A O 1
ATOM 672 N N . GLU A 1 87 ? 8.448 8.389 -5.642 1.00 92.00 87 GLU A N 1
ATOM 673 C CA . GLU A 1 87 ? 9.370 7.969 -4.576 1.00 92.00 87 GLU A CA 1
ATOM 674 C C . GLU A 1 87 ? 9.451 8.938 -3.394 1.00 92.00 87 GLU A C 1
ATOM 676 O O . GLU A 1 87 ? 9.235 8.556 -2.242 1.00 92.00 87 GLU A O 1
ATOM 681 N N . ARG A 1 88 ? 9.712 10.223 -3.666 1.00 92.56 88 ARG A N 1
ATOM 682 C CA . ARG A 1 88 ? 9.876 11.235 -2.615 1.00 92.56 88 ARG A CA 1
ATOM 683 C C . ARG A 1 88 ? 8.653 11.312 -1.702 1.00 92.56 88 ARG A C 1
ATOM 685 O O . ARG A 1 88 ? 8.797 11.453 -0.491 1.00 92.56 88 ARG A O 1
ATOM 692 N N . ARG A 1 89 ? 7.445 11.238 -2.271 1.00 93.75 89 ARG A N 1
ATOM 693 C CA . ARG A 1 89 ? 6.189 11.249 -1.505 1.00 93.75 89 ARG A CA 1
ATOM 694 C C . ARG A 1 89 ? 5.930 9.890 -0.862 1.00 93.75 89 ARG A C 1
ATOM 696 O O . ARG A 1 89 ? 5.460 9.858 0.269 1.00 93.75 89 ARG A O 1
ATOM 703 N N . ALA A 1 90 ? 6.271 8.794 -1.534 1.00 95.44 90 ALA A N 1
ATOM 704 C CA . ALA A 1 90 ? 6.129 7.456 -0.977 1.00 95.44 90 ALA A CA 1
ATOM 705 C C . ALA A 1 90 ? 6.940 7.293 0.318 1.00 95.44 90 ALA A C 1
ATOM 707 O O . ALA A 1 90 ? 6.368 6.993 1.365 1.00 95.44 90 ALA A O 1
ATOM 708 N N . ARG A 1 91 ? 8.241 7.614 0.285 1.00 94.56 91 ARG A N 1
ATOM 709 C CA . ARG A 1 91 ? 9.132 7.579 1.461 1.00 94.56 91 ARG A CA 1
ATOM 710 C C . ARG A 1 91 ? 8.641 8.481 2.585 1.00 94.56 91 ARG A C 1
ATOM 712 O O . ARG A 1 91 ? 8.678 8.111 3.752 1.00 94.56 91 ARG A O 1
ATOM 719 N N . HIS A 1 92 ? 8.126 9.651 2.225 1.00 94.44 92 HIS A N 1
ATOM 720 C CA . HIS A 1 92 ? 7.584 10.607 3.179 1.00 94.44 92 HIS A CA 1
ATOM 721 C C . HIS A 1 92 ? 6.402 10.068 3.998 1.00 94.44 92 HIS A C 1
ATOM 723 O O . HIS A 1 92 ? 6.208 10.454 5.152 1.00 94.44 92 HIS A O 1
ATOM 729 N N . TYR A 1 93 ? 5.589 9.211 3.384 1.00 95.31 93 TYR A N 1
ATOM 730 C CA . TYR A 1 93 ? 4.363 8.689 3.970 1.00 95.31 93 TYR A CA 1
ATOM 731 C C . TYR A 1 93 ? 4.497 7.256 4.503 1.00 95.31 93 TYR A C 1
ATOM 733 O O . TYR A 1 93 ? 3.706 6.875 5.367 1.00 95.31 93 TYR A O 1
ATOM 741 N N . ALA A 1 94 ? 5.494 6.493 4.046 1.00 96.06 94 ALA A N 1
ATOM 742 C CA . ALA A 1 94 ? 5.663 5.067 4.326 1.00 96.06 94 ALA A CA 1
ATOM 743 C C . ALA A 1 94 ? 5.653 4.728 5.821 1.00 96.06 94 ALA A C 1
ATOM 745 O O . ALA A 1 94 ? 4.828 3.926 6.247 1.00 96.06 94 ALA A O 1
ATOM 746 N N . ASP A 1 95 ? 6.473 5.389 6.643 1.00 95.62 95 ASP A N 1
ATOM 747 C CA . ASP A 1 95 ? 6.546 5.087 8.082 1.00 95.62 95 ASP A CA 1
ATOM 748 C C . ASP A 1 95 ? 5.219 5.354 8.805 1.00 95.62 95 ASP A C 1
ATOM 750 O O . ASP A 1 95 ? 4.861 4.691 9.780 1.00 95.62 95 ASP A O 1
ATOM 754 N N . ARG A 1 96 ? 4.468 6.360 8.346 1.00 96.12 96 ARG A N 1
ATOM 755 C CA . ARG A 1 96 ? 3.164 6.675 8.926 1.00 96.12 96 ARG A CA 1
ATOM 756 C C . ARG A 1 96 ? 2.102 5.690 8.454 1.00 96.12 96 ARG A C 1
ATOM 758 O O . ARG A 1 96 ? 1.267 5.288 9.256 1.00 96.12 96 ARG A O 1
ATOM 765 N N . PHE A 1 97 ? 2.155 5.296 7.187 1.00 97.69 97 PHE A N 1
ATOM 766 C CA . PHE A 1 97 ? 1.269 4.288 6.618 1.00 97.69 97 PHE A CA 1
ATOM 767 C C . PHE A 1 97 ? 1.502 2.915 7.253 1.00 97.69 97 PHE A C 1
ATOM 769 O O . PHE A 1 97 ? 0.545 2.208 7.552 1.00 97.69 97 PHE A O 1
ATOM 776 N N . HIS A 1 98 ? 2.759 2.571 7.548 1.00 98.12 98 HIS A N 1
ATOM 777 C CA . HIS A 1 98 ? 3.114 1.368 8.296 1.00 98.12 98 HIS A CA 1
ATOM 778 C C . HIS A 1 98 ? 2.387 1.324 9.636 1.00 98.12 98 HIS A C 1
ATOM 780 O O . HIS A 1 98 ? 1.619 0.399 9.874 1.00 98.12 98 HIS A O 1
ATOM 786 N N . ARG A 1 99 ? 2.554 2.354 10.469 1.00 96.94 99 ARG A N 1
ATOM 787 C CA . ARG A 1 99 ? 1.946 2.394 11.807 1.00 96.94 99 ARG A CA 1
ATOM 788 C C . ARG A 1 99 ? 0.423 2.478 11.795 1.00 96.94 99 ARG A C 1
ATOM 790 O O . ARG A 1 99 ? -0.217 1.850 12.625 1.00 96.94 99 ARG A O 1
ATOM 797 N N . ASP A 1 100 ? -0.144 3.297 10.910 1.00 96.88 100 ASP A N 1
ATOM 798 C CA . ASP A 1 100 ? -1.584 3.587 10.919 1.00 96.88 100 ASP A CA 1
ATOM 799 C C . ASP A 1 100 ? -2.414 2.542 10.152 1.00 96.88 100 ASP A C 1
ATOM 801 O O . ASP A 1 100 ? -3.634 2.517 10.311 1.00 96.88 100 ASP A O 1
ATOM 805 N N . VAL A 1 101 ? -1.789 1.754 9.269 1.00 97.31 101 VAL A N 1
ATOM 806 C CA . VAL A 1 101 ? -2.489 0.827 8.368 1.00 97.31 101 VAL A CA 1
ATOM 807 C C . VAL A 1 101 ? -1.866 -0.560 8.402 1.00 97.31 101 VAL A C 1
ATOM 809 O O . VAL A 1 101 ? -2.533 -1.495 8.821 1.00 97.31 101 VAL A O 1
ATOM 812 N N . VAL A 1 102 ? -0.613 -0.723 7.965 1.00 97.50 102 VAL A N 1
ATOM 813 C CA . VAL A 1 102 ? -0.047 -2.066 7.718 1.00 97.50 102 VAL A CA 1
ATOM 814 C C . VAL A 1 102 ? 0.150 -2.866 9.006 1.00 97.50 102 VAL A C 1
ATOM 816 O O . VAL A 1 102 ? -0.134 -4.060 9.025 1.00 97.50 102 VAL A O 1
ATOM 819 N N . ALA A 1 103 ? 0.579 -2.219 10.089 1.00 96.94 103 ALA A N 1
ATOM 820 C CA . ALA A 1 103 ? 0.745 -2.848 11.397 1.00 96.94 103 ALA A CA 1
ATOM 821 C C . ALA A 1 103 ? -0.592 -3.228 12.064 1.00 96.94 103 ALA A C 1
ATOM 823 O O . ALA A 1 103 ? -0.607 -4.103 12.920 1.00 96.94 103 ALA A O 1
ATOM 824 N N . ASP A 1 104 ? -1.698 -2.590 11.662 1.00 97.12 104 ASP A N 1
ATOM 825 C CA . ASP A 1 104 ? -3.062 -2.828 12.170 1.00 97.12 104 ASP A CA 1
ATOM 826 C C . ASP A 1 104 ? -3.817 -3.912 11.374 1.00 97.12 104 ASP A C 1
ATOM 828 O O . ASP A 1 104 ? -4.924 -4.311 11.731 1.00 97.12 104 ASP A O 1
ATOM 832 N N . LEU A 1 105 ? -3.252 -4.394 10.263 1.00 97.12 105 LEU A N 1
ATOM 833 C CA . LEU A 1 105 ? -3.864 -5.477 9.493 1.00 97.12 105 LEU A CA 1
ATOM 834 C C . LEU A 1 105 ? -3.878 -6.784 10.306 1.00 97.12 105 LEU A C 1
ATOM 836 O O . LEU A 1 105 ? -2.981 -7.023 11.109 1.00 97.12 105 LEU A O 1
ATOM 840 N N . PRO A 1 106 ? -4.856 -7.678 10.106 1.00 96.50 106 PRO A N 1
ATOM 841 C CA . PRO A 1 106 ? -4.801 -8.987 10.743 1.00 96.50 106 PRO A CA 1
ATOM 842 C C . PRO A 1 106 ? -3.628 -9.793 10.169 1.00 96.50 106 PRO A C 1
ATOM 844 O O . PRO A 1 106 ? -3.379 -9.748 8.965 1.00 96.50 106 PRO A O 1
ATOM 847 N N . GLN A 1 107 ? -2.955 -10.593 10.999 1.00 96.50 107 GLN A N 1
ATOM 848 C CA . GLN A 1 107 ? -1.977 -11.601 10.553 1.00 96.50 107 GLN A CA 1
ATOM 849 C C . GLN A 1 107 ? -2.667 -12.811 9.894 1.00 96.50 107 GLN A C 1
ATOM 851 O O . GLN A 1 107 ? -2.507 -13.963 10.294 1.00 96.50 107 GLN A O 1
ATOM 856 N N . ALA A 1 108 ? -3.524 -12.522 8.924 1.00 97.81 108 ALA A N 1
ATOM 857 C CA . ALA A 1 108 ? -4.359 -13.447 8.187 1.00 97.81 108 ALA A CA 1
ATOM 858 C C . ALA A 1 108 ? -4.707 -12.823 6.827 1.00 97.81 108 ALA A C 1
ATOM 860 O O . ALA A 1 108 ? -4.290 -11.703 6.507 1.00 97.81 108 ALA A O 1
ATOM 861 N N . ASP A 1 109 ? -5.469 -13.560 6.025 1.00 98.12 109 ASP A N 1
ATOM 862 C CA . ASP A 1 109 ? -6.080 -13.027 4.814 1.00 98.12 109 ASP A CA 1
ATOM 863 C C . ASP A 1 109 ? -6.949 -11.812 5.141 1.00 98.12 109 ASP A C 1
ATOM 865 O O . ASP A 1 109 ? -7.672 -11.791 6.141 1.00 98.12 109 ASP A O 1
ATOM 869 N N . PHE A 1 110 ? -6.905 -10.808 4.273 1.00 98.12 110 PHE A N 1
ATOM 870 C CA . PHE A 1 110 ? -7.727 -9.618 4.429 1.00 98.12 110 PHE A CA 1
ATOM 871 C C . PHE A 1 110 ? -8.113 -9.022 3.082 1.00 98.12 110 PHE A C 1
ATOM 873 O O . PHE A 1 110 ? -7.418 -9.196 2.082 1.00 98.12 110 PHE A O 1
ATOM 880 N N . ASP A 1 111 ? -9.205 -8.268 3.106 1.00 97.88 111 ASP A N 1
ATOM 881 C CA . ASP A 1 111 ? -9.641 -7.367 2.048 1.00 97.88 111 ASP A CA 1
ATOM 882 C C . ASP A 1 111 ? -10.175 -6.104 2.732 1.00 97.88 111 ASP A C 1
ATOM 884 O O . ASP A 1 111 ? -11.103 -6.165 3.546 1.00 97.88 111 ASP A O 1
ATOM 888 N N . ARG A 1 112 ? -9.504 -4.970 2.519 1.00 96.94 112 ARG A N 1
ATOM 889 C CA . ARG A 1 112 ? -9.794 -3.717 3.216 1.00 96.94 112 ARG A CA 1
ATOM 890 C C . ARG A 1 112 ? -9.605 -2.538 2.282 1.00 96.94 112 ARG A C 1
ATOM 892 O O . ARG A 1 112 ? -8.561 -2.370 1.660 1.00 96.94 112 ARG A O 1
ATOM 899 N N . THR A 1 113 ? -10.584 -1.642 2.286 1.00 97.88 113 THR A N 1
ATOM 900 C CA . THR A 1 113 ? -10.449 -0.329 1.652 1.00 97.88 113 THR A CA 1
ATOM 901 C C . THR A 1 113 ? -10.044 0.708 2.691 1.00 97.88 113 THR A C 1
ATOM 903 O O . THR A 1 113 ? -10.747 0.946 3.675 1.00 97.88 113 THR A O 1
ATOM 906 N N . VAL A 1 114 ? -8.885 1.329 2.484 1.00 96.62 114 VAL A N 1
ATOM 907 C CA . VAL A 1 114 ? -8.380 2.414 3.328 1.00 96.62 114 VAL A CA 1
ATOM 908 C C . VAL A 1 114 ? -8.933 3.742 2.801 1.00 96.62 114 VAL A C 1
ATOM 910 O O . VAL A 1 114 ? -8.740 4.035 1.621 1.00 96.62 114 VAL A O 1
ATOM 913 N N . PRO A 1 115 ? -9.560 4.599 3.631 1.00 96.62 115 PRO A N 1
ATOM 914 C CA . PRO A 1 115 ? -10.020 5.922 3.205 1.00 96.62 115 PRO A CA 1
ATOM 915 C C . PRO A 1 115 ? -8.817 6.863 3.012 1.00 96.62 115 PRO A C 1
ATOM 917 O O . PRO A 1 115 ? -8.489 7.674 3.885 1.00 96.62 115 PRO A O 1
ATOM 920 N N . TYR A 1 116 ? -8.122 6.706 1.883 1.00 96.50 116 TYR A N 1
ATOM 921 C CA . TYR A 1 116 ? -6.802 7.278 1.619 1.00 96.50 116 TYR A CA 1
ATOM 922 C C . TYR A 1 116 ? -6.795 8.803 1.698 1.00 96.50 116 TYR A C 1
ATOM 924 O O . TYR A 1 116 ? -5.946 9.362 2.392 1.00 96.50 116 TYR A O 1
ATOM 932 N N . GLU A 1 117 ? -7.764 9.480 1.074 1.00 95.44 117 GLU A N 1
ATOM 933 C CA . GLU A 1 117 ? -7.855 10.942 1.129 1.00 95.44 117 GLU A CA 1
ATOM 934 C C . GLU A 1 117 ? -7.960 11.444 2.575 1.00 95.44 117 GLU A C 1
ATOM 936 O O . GLU A 1 117 ? -7.175 12.291 3.009 1.00 95.44 117 GLU A O 1
ATOM 941 N N . ARG A 1 118 ? -8.883 10.874 3.359 1.00 94.69 118 ARG A N 1
ATOM 942 C CA . ARG A 1 118 ? -9.065 11.245 4.767 1.00 94.69 118 ARG A CA 1
ATOM 943 C C . ARG A 1 118 ? -7.809 10.955 5.584 1.00 94.69 118 ARG A C 1
ATOM 945 O O . ARG A 1 118 ? -7.432 11.757 6.437 1.00 94.69 118 ARG A O 1
ATOM 952 N N . TRP A 1 119 ? -7.158 9.816 5.357 1.00 95.69 119 TRP A N 1
ATOM 953 C CA . TRP A 1 119 ? -5.901 9.483 6.022 1.00 95.69 119 TRP A CA 1
ATOM 954 C C . TRP A 1 119 ? -4.800 10.499 5.686 1.00 95.69 119 TRP A C 1
ATOM 956 O O . TRP A 1 119 ? -4.242 11.095 6.607 1.00 95.69 119 TRP A O 1
ATOM 966 N N . ARG A 1 120 ? -4.566 10.788 4.402 1.00 93.88 120 ARG A N 1
ATOM 967 C CA . ARG A 1 120 ? -3.564 11.750 3.923 1.00 93.88 120 ARG A CA 1
ATOM 968 C C . ARG A 1 120 ? -3.821 13.158 4.462 1.00 93.88 120 ARG A C 1
ATOM 970 O O . ARG A 1 120 ? -2.905 13.797 4.981 1.00 93.88 120 ARG A O 1
ATOM 977 N N . ASN A 1 121 ? -5.063 13.635 4.392 1.00 92.12 121 ASN A N 1
ATOM 978 C CA . ASN A 1 121 ? -5.427 14.988 4.815 1.00 92.12 121 ASN A CA 1
ATOM 979 C C . ASN A 1 121 ? -5.243 15.180 6.332 1.00 92.12 121 ASN A C 1
ATOM 981 O O . ASN A 1 121 ? -4.796 16.244 6.760 1.00 92.12 121 ASN A O 1
ATOM 985 N N . ARG A 1 122 ? -5.467 14.137 7.152 1.00 91.12 122 ARG A N 1
ATOM 986 C CA . ARG A 1 122 ? -5.138 14.177 8.592 1.00 91.12 122 ARG A CA 1
ATOM 987 C C . ARG A 1 122 ? -3.645 14.401 8.849 1.00 91.12 122 ARG A C 1
ATOM 989 O O . ARG A 1 122 ? -3.299 15.052 9.832 1.00 91.12 122 ARG A O 1
ATOM 996 N N . LEU A 1 123 ? -2.763 13.883 7.994 1.00 86.88 123 LEU A N 1
ATOM 997 C CA . LEU A 1 123 ? -1.315 14.081 8.133 1.00 86.88 123 LEU A CA 1
ATOM 998 C C . LEU A 1 123 ? -0.890 15.506 7.776 1.00 86.88 123 LEU A C 1
ATOM 1000 O O . LEU A 1 123 ? -0.017 16.064 8.436 1.00 86.88 123 LEU A O 1
ATOM 1004 N N . ILE A 1 124 ? -1.529 16.096 6.764 1.00 80.00 124 ILE A N 1
ATOM 1005 C CA . ILE A 1 124 ? -1.279 17.481 6.347 1.00 80.00 124 ILE A CA 1
ATOM 1006 C C . ILE A 1 124 ? -1.778 18.455 7.424 1.00 80.00 124 ILE A C 1
ATOM 1008 O O . ILE A 1 124 ? -1.012 19.298 7.881 1.00 80.00 124 ILE A O 1
ATOM 1012 N N . ALA A 1 125 ? -3.011 18.284 7.911 1.00 74.88 125 ALA A N 1
ATOM 1013 C CA . ALA A 1 125 ? -3.599 19.162 8.926 1.00 74.88 125 ALA A CA 1
ATOM 1014 C C . ALA A 1 125 ? -2.792 19.189 10.237 1.00 74.88 125 ALA A C 1
ATOM 1016 O O . ALA A 1 125 ? -2.594 20.248 10.827 1.00 74.88 125 ALA A O 1
ATOM 1017 N N . ARG A 1 126 ? -2.253 18.039 10.668 1.00 70.19 126 ARG A N 1
ATOM 1018 C CA . ARG A 1 126 ? -1.385 17.957 11.858 1.00 70.19 126 ARG A CA 1
ATOM 1019 C C . ARG A 1 126 ? -0.069 18.720 11.715 1.00 70.19 126 ARG A C 1
ATOM 1021 O O . ARG A 1 126 ? 0.508 19.084 12.728 1.00 70.19 126 ARG A O 1
ATOM 1028 N N . ARG A 1 127 ? 0.410 18.962 10.493 1.00 60.97 127 ARG A N 1
ATOM 1029 C CA . ARG A 1 127 ? 1.605 19.785 10.256 1.00 60.97 127 ARG A CA 1
ATOM 1030 C C . ARG A 1 127 ? 1.309 21.272 10.234 1.00 60.97 127 ARG A C 1
ATOM 1032 O O . ARG A 1 127 ? 2.144 22.053 10.668 1.00 60.97 127 ARG A O 1
ATOM 1039 N N . SER A 1 128 ? 0.132 21.654 9.752 1.00 59.84 128 SER A N 1
ATOM 1040 C CA . SER A 1 128 ? -0.321 23.047 9.767 1.00 59.84 128 SER A CA 1
ATOM 1041 C C . SER A 1 128 ? -0.763 23.512 11.162 1.00 59.84 128 SER A C 1
ATOM 1043 O O . SER A 1 128 ? -0.836 24.710 11.403 1.00 59.84 128 SER A O 1
ATOM 1045 N N . GLY A 1 129 ? -1.029 22.582 12.086 1.00 52.59 129 GLY A N 1
ATOM 1046 C CA . GLY A 1 129 ? -1.431 22.864 13.469 1.00 52.59 129 GLY A CA 1
ATOM 1047 C C . GLY A 1 129 ? -0.298 23.199 14.450 1.00 52.59 129 GLY A C 1
ATOM 1048 O O . GLY A 1 129 ? -0.594 23.475 15.607 1.00 52.59 129 GLY A O 1
ATOM 1049 N N . THR A 1 130 ? 0.975 23.197 14.031 1.00 47.28 130 THR A N 1
ATOM 1050 C CA . THR A 1 130 ? 2.122 23.569 14.893 1.00 47.28 130 THR A CA 1
ATOM 1051 C C . THR A 1 130 ? 2.495 25.055 14.804 1.00 47.28 130 THR A C 1
ATOM 1053 O O . THR A 1 130 ? 3.618 25.435 15.119 1.00 47.28 130 THR A O 1
ATOM 1056 N N . ALA A 1 131 ? 1.565 25.916 14.393 1.00 44.22 131 ALA A N 1
ATOM 1057 C CA . ALA A 1 131 ? 1.633 27.337 14.715 1.00 44.22 131 ALA A CA 1
ATOM 1058 C C . ALA A 1 131 ? 0.868 27.547 16.029 1.00 44.22 131 ALA A C 1
ATOM 1060 O O . ALA A 1 131 ? -0.321 27.860 16.026 1.00 44.22 131 ALA A O 1
ATOM 1061 N N . GLN A 1 132 ? 1.532 27.313 17.1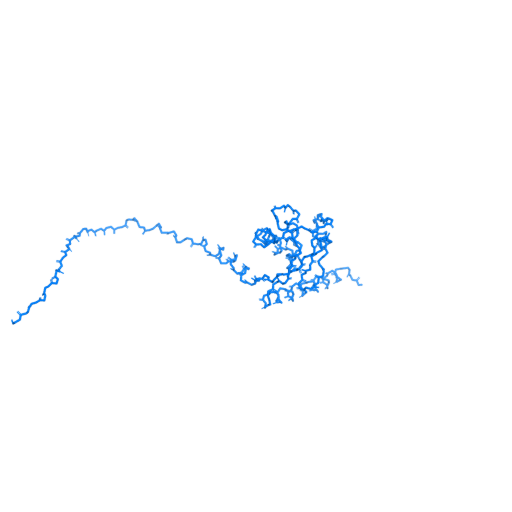66 1.00 44.34 132 GLN A N 1
ATOM 1062 C CA . GLN A 1 132 ? 1.038 27.863 18.427 1.00 44.34 132 GLN A CA 1
ATOM 1063 C C . GLN A 1 132 ? 1.003 29.391 18.276 1.00 44.34 132 GLN A C 1
ATOM 1065 O O . GLN A 1 132 ? 2.006 29.961 17.838 1.00 44.34 132 GLN A O 1
ATOM 1070 N N . PRO A 1 133 ? -0.087 30.082 18.647 1.00 42.88 133 PRO A N 1
ATOM 1071 C CA . PRO A 1 133 ? 0.040 31.486 18.983 1.00 42.88 133 PRO A CA 1
ATOM 1072 C C . PRO A 1 133 ? 0.997 31.542 20.176 1.00 42.88 133 PRO A C 1
ATOM 1074 O O . PRO A 1 133 ? 0.678 31.038 21.253 1.00 42.88 133 PRO A O 1
ATOM 1077 N N . THR A 1 134 ? 2.195 32.093 19.987 1.00 49.47 134 THR A N 1
ATOM 1078 C CA . THR A 1 134 ? 3.019 32.577 21.096 1.00 49.47 134 THR A CA 1
ATOM 1079 C C . THR A 1 134 ? 2.223 33.681 21.777 1.00 49.47 134 THR A C 1
ATOM 1081 O O . THR A 1 134 ? 2.327 34.855 21.433 1.00 49.47 134 THR A O 1
ATOM 1084 N N . GLY A 1 135 ? 1.358 33.279 22.704 1.00 47.28 135 GLY A N 1
ATOM 1085 C CA . GLY A 1 135 ? 0.753 34.144 23.699 1.00 47.28 135 GLY A CA 1
ATOM 1086 C C . GLY A 1 135 ? 1.808 34.523 24.728 1.00 47.28 135 GLY A C 1
ATOM 1087 O O . GLY A 1 135 ? 1.686 34.145 25.881 1.00 47.28 135 GLY A O 1
ATOM 1088 N N . ASP A 1 136 ? 2.833 35.246 24.282 1.00 48.50 136 ASP A N 1
ATOM 1089 C CA . ASP A 1 136 ? 3.797 35.955 25.123 1.00 48.50 136 ASP A CA 1
ATOM 1090 C C . ASP A 1 136 ? 3.621 37.462 24.883 1.00 48.50 136 ASP A C 1
ATOM 1092 O O . ASP A 1 136 ? 4.512 38.174 24.438 1.00 48.50 136 ASP A O 1
ATOM 1096 N N . HIS A 1 137 ? 2.405 37.945 25.143 1.00 46.53 137 HIS A N 1
ATOM 1097 C CA . HIS A 1 137 ? 2.108 39.366 25.353 1.00 46.53 137 HIS A CA 1
ATOM 1098 C C . HIS A 1 137 ? 0.984 39.528 26.391 1.00 46.53 137 HIS A C 1
ATOM 1100 O O . HIS A 1 137 ? 0.016 40.258 26.198 1.00 46.53 137 HIS A O 1
ATOM 1106 N N . LEU A 1 138 ? 1.113 38.822 27.519 1.00 47.41 138 LEU A N 1
ATOM 1107 C CA . LEU A 1 138 ? 0.346 39.080 28.745 1.00 47.41 138 LEU A CA 1
ATOM 1108 C C . LEU A 1 138 ? 1.292 39.381 29.915 1.00 47.41 138 LEU A C 1
ATOM 1110 O O . LEU A 1 138 ? 1.233 38.771 30.978 1.00 47.41 138 LEU A O 1
ATOM 1114 N N . ALA A 1 139 ? 2.171 40.357 29.716 1.00 49.28 139 ALA A N 1
ATOM 1115 C CA . ALA A 1 139 ? 2.822 41.067 30.802 1.00 49.28 139 ALA A CA 1
ATOM 1116 C C . ALA A 1 139 ? 3.047 42.509 30.350 1.00 49.28 139 ALA A C 1
ATOM 1118 O O . ALA A 1 139 ? 3.488 42.743 29.233 1.00 49.28 139 ALA A O 1
ATOM 1119 N N . GLU A 1 140 ? 2.742 43.441 31.245 1.00 49.88 140 GLU A N 1
ATOM 1120 C CA . GLU A 1 140 ? 2.924 44.887 31.097 1.00 49.88 140 GLU A CA 1
ATOM 1121 C C . GLU A 1 140 ? 1.870 45.605 30.247 1.00 49.88 140 GLU A C 1
ATOM 1123 O O . GLU A 1 140 ? 2.085 45.985 29.104 1.00 49.88 140 GLU A O 1
ATOM 1128 N N . MET A 1 141 ? 0.730 45.907 30.868 1.00 44.38 141 MET A N 1
ATOM 1129 C CA . MET A 1 141 ? 0.492 47.277 31.342 1.00 44.38 141 MET A CA 1
ATOM 1130 C C . MET A 1 141 ? -0.860 47.375 32.056 1.00 44.38 141 MET A C 1
ATOM 1132 O O . MET A 1 141 ? -1.914 47.367 31.437 1.00 44.38 141 MET A O 1
ATOM 1136 N N . GLY A 1 142 ? -0.780 47.527 33.379 1.00 42.28 142 GLY A N 1
ATOM 1137 C CA . GLY A 1 142 ? -1.586 48.507 34.101 1.00 42.28 142 GLY A CA 1
ATOM 1138 C C . GLY A 1 142 ? -3.064 48.210 34.354 1.00 42.28 142 GLY A C 1
ATOM 1139 O O . GLY A 1 142 ? -3.912 48.394 33.494 1.00 42.28 142 GLY A O 1
ATOM 1140 N N . GLY A 1 143 ? -3.380 48.030 35.638 1.00 40.72 143 GLY A N 1
ATOM 1141 C CA . GLY A 1 143 ? -4.385 48.914 36.229 1.00 40.72 143 GLY A CA 1
ATOM 1142 C C . GLY A 1 143 ? -5.670 48.271 36.735 1.00 40.72 143 GLY A C 1
ATOM 1143 O O . GLY A 1 143 ? -6.583 47.978 35.979 1.00 40.72 143 GLY A O 1
ATOM 1144 N N . SER A 1 144 ? -5.759 48.261 38.064 1.00 43.66 144 SER A N 1
ATOM 1145 C CA . SER A 1 144 ? -6.981 48.464 38.851 1.00 43.66 144 SER A CA 1
ATOM 1146 C C . SER A 1 144 ? -7.935 47.288 39.066 1.00 43.66 144 SER A C 1
ATOM 1148 O O . SER A 1 144 ? -8.860 47.010 38.312 1.00 43.66 144 SER A O 1
ATOM 1150 N N . ARG A 1 145 ? -7.762 46.719 40.267 1.00 47.34 145 ARG A N 1
ATOM 1151 C CA . ARG A 1 145 ? -8.831 46.259 41.163 1.00 47.34 145 ARG A CA 1
ATOM 1152 C C . ARG A 1 145 ? -10.066 47.164 41.065 1.00 47.34 145 ARG A C 1
ATOM 1154 O O . ARG A 1 145 ? -9.912 48.363 41.250 1.00 47.34 145 ARG A O 1
ATOM 1161 N N . PHE A 1 146 ? -11.253 46.578 40.949 1.00 41.75 146 PHE A N 1
ATOM 1162 C CA . PHE A 1 146 ? -12.339 46.763 41.917 1.00 41.75 146 PHE A CA 1
ATOM 1163 C C . PHE A 1 146 ? -13.308 45.582 41.803 1.00 41.75 146 PHE A C 1
ATOM 1165 O O . PHE A 1 146 ? -13.788 45.246 40.726 1.00 41.75 146 PHE A O 1
ATOM 1172 N N . ALA A 1 147 ? -13.532 44.929 42.938 1.00 44.59 147 ALA A N 1
ATOM 1173 C CA . ALA A 1 147 ? -14.598 43.970 43.160 1.00 44.59 147 ALA A CA 1
ATOM 1174 C C . ALA A 1 147 ? -15.869 44.730 43.545 1.00 44.59 147 ALA A C 1
ATOM 1176 O O . ALA A 1 147 ? -15.742 45.632 44.366 1.00 44.59 147 ALA A O 1
ATOM 1177 N N . VAL A 1 148 ? -17.040 44.321 43.046 1.00 46.34 148 VAL A N 1
ATOM 1178 C CA . VAL A 1 148 ? -18.286 44.204 43.827 1.00 46.34 148 VAL A CA 1
ATOM 1179 C C . VAL A 1 148 ? -19.149 43.125 43.163 1.00 46.34 148 VAL A C 1
ATOM 1181 O O . VAL A 1 148 ? -19.353 43.140 41.951 1.00 46.34 148 VAL A O 1
ATOM 1184 N N . ALA A 1 149 ? -19.582 42.167 43.974 1.00 44.31 149 ALA A N 1
ATOM 1185 C CA . ALA A 1 149 ? -20.547 41.129 43.656 1.00 44.31 149 ALA A CA 1
ATOM 1186 C C . ALA A 1 149 ? -21.949 41.540 44.141 1.00 44.31 149 ALA A C 1
ATOM 1188 O O . ALA A 1 149 ? -22.064 42.403 45.005 1.00 44.31 149 ALA A O 1
ATOM 1189 N N . GLU A 1 150 ? -22.950 40.817 43.639 1.00 49.31 150 GLU A N 1
ATOM 1190 C CA . GLU A 1 150 ? -24.331 40.709 44.137 1.00 49.31 150 GLU A CA 1
ATOM 1191 C C . GLU A 1 150 ? -25.297 41.855 43.802 1.00 49.31 150 GLU A C 1
ATOM 1193 O O . GLU A 1 150 ? -25.339 42.886 44.462 1.00 49.31 150 GLU A O 1
ATOM 1198 N N . GLU A 1 151 ? -26.185 41.591 42.839 1.00 45.94 151 GLU A N 1
ATOM 1199 C CA . GLU A 1 151 ? -27.555 42.100 42.897 1.00 45.94 151 GLU A CA 1
ATOM 1200 C C . GLU A 1 151 ? -28.498 40.894 42.818 1.00 45.94 151 GLU A C 1
ATOM 1202 O O . GLU A 1 151 ? -28.586 40.196 41.804 1.00 45.94 151 GLU A O 1
ATOM 1207 N N . SER A 1 152 ? -29.101 40.590 43.965 1.00 49.72 152 SER A N 1
ATOM 1208 C CA . SER A 1 152 ? -30.065 39.518 44.172 1.00 49.72 152 SER A CA 1
ATOM 1209 C C . SER A 1 152 ? -31.403 39.859 43.529 1.00 49.72 152 SER A C 1
ATOM 1211 O O . SER A 1 152 ? -31.919 40.963 43.678 1.00 49.72 152 SER A O 1
ATOM 1213 N N . ALA A 1 153 ? -32.002 38.860 42.888 1.00 50.91 153 ALA A N 1
ATOM 1214 C CA . ALA A 1 153 ? -33.417 38.854 42.559 1.00 50.91 153 ALA A CA 1
ATOM 1215 C C . ALA A 1 153 ? -34.269 38.883 43.842 1.00 50.91 153 ALA A C 1
ATOM 1217 O O . ALA A 1 153 ? -33.994 38.145 44.788 1.00 50.91 153 ALA A O 1
ATOM 1218 N N . SER A 1 154 ? -35.329 39.688 43.860 1.00 53.44 154 SER A N 1
ATOM 1219 C CA . SER A 1 154 ? -36.551 39.375 44.611 1.00 53.44 154 SER A CA 1
ATOM 1220 C C . SER A 1 154 ? -37.760 39.946 43.876 1.00 53.44 154 SER A C 1
ATOM 1222 O O . SER A 1 154 ? -37.823 41.130 43.553 1.00 53.44 154 SER A O 1
ATOM 1224 N N . ASP A 1 155 ? -38.652 39.018 43.568 1.00 55.22 155 ASP A N 1
ATOM 1225 C CA . ASP A 1 155 ? -39.998 39.125 43.032 1.00 55.22 155 ASP A CA 1
ATOM 1226 C C . ASP A 1 155 ? -40.931 38.991 44.241 1.00 55.22 155 ASP A C 1
ATOM 1228 O O . ASP A 1 155 ? -40.839 37.994 44.946 1.00 55.22 155 ASP A O 1
ATOM 1232 N N . ASP A 1 156 ? -41.739 40.013 44.509 1.00 54.41 156 ASP A N 1
ATOM 1233 C CA . ASP A 1 156 ? -42.899 40.041 45.413 1.00 54.41 156 ASP A CA 1
ATOM 1234 C C . ASP A 1 156 ? -43.636 41.341 45.015 1.00 54.41 156 ASP A C 1
ATOM 1236 O O . ASP A 1 156 ? -43.009 42.394 44.914 1.00 54.41 156 ASP A O 1
ATOM 1240 N N . GLY A 1 157 ? -44.909 41.390 44.632 1.00 48.78 157 GLY A N 1
ATOM 1241 C CA . GLY A 1 157 ? -46.046 40.643 45.148 1.00 48.78 157 GLY A CA 1
ATOM 1242 C C . GLY A 1 157 ? -46.937 41.632 45.913 1.00 48.78 157 GLY A C 1
ATOM 1243 O O . GLY A 1 157 ? -46.583 42.004 47.024 1.00 48.78 157 GLY A O 1
ATOM 1244 N N . GLU A 1 158 ? -48.065 42.008 45.288 1.00 42.25 158 GLU A N 1
ATOM 1245 C CA . GLU A 1 158 ? -49.153 42.936 45.712 1.00 42.25 158 GLU A CA 1
ATOM 1246 C C . GLU A 1 158 ? -48.991 44.455 45.501 1.00 42.25 158 GLU A C 1
ATOM 1248 O O . GLU A 1 158 ? -48.128 45.112 46.120 1.00 42.25 158 GLU A O 1
#